Protein AF-R6BHC9-F1 (afdb_monomer_lite)

Radius of gyration: 13.05 Å; chains: 1; bounding box: 27×20×36 Å

Sequence (47 aa):
MVVLNHESNEIRFFTVDYEKGLLYMKGRPIKIDTPNCILISKAGQPD

Structure (mmCIF, N/CA/C/O backbone):
data_AF-R6BHC9-F1
#
_entry.id   AF-R6BHC9-F1
#
loop_
_atom_site.group_PDB
_atom_site.id
_atom_site.type_symbol
_atom_site.label_atom_id
_atom_site.label_alt_id
_atom_site.label_comp_id
_atom_site.label_asym_id
_atom_site.label_entity_id
_atom_site.label_seq_id
_atom_site.pdbx_PDB_ins_code
_atom_site.Cartn_x
_atom_site.Cartn_y
_atom_site.Cartn_z
_atom_sit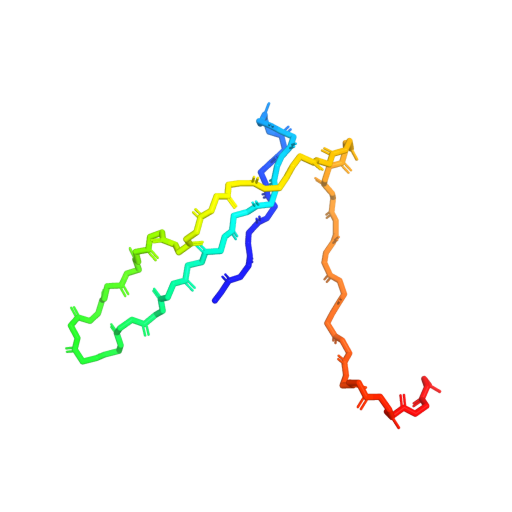e.occupancy
_atom_site.B_iso_or_equiv
_atom_site.auth_seq_id
_atom_site.auth_comp_id
_atom_site.auth_asym_id
_atom_site.auth_atom_id
_atom_site.pdbx_PDB_model_num
ATOM 1 N N . MET A 1 1 ? -5.930 0.182 3.409 1.00 94.50 1 MET A N 1
ATOM 2 C CA . MET A 1 1 ? -5.446 1.370 2.671 1.00 94.50 1 MET A CA 1
ATOM 3 C C . MET A 1 1 ? -4.123 1.036 1.995 1.00 94.50 1 MET A C 1
ATOM 5 O O . MET A 1 1 ? -3.340 0.291 2.581 1.00 94.50 1 MET A O 1
ATOM 9 N N . VAL A 1 2 ? -3.894 1.549 0.785 1.00 96.12 2 VAL A N 1
ATOM 10 C CA . VAL A 1 2 ? -2.646 1.372 0.022 1.00 96.12 2 VAL A CA 1
ATOM 11 C C . VAL A 1 2 ? -2.057 2.752 -0.246 1.00 96.12 2 VAL A C 1
ATOM 13 O O . VAL A 1 2 ? -2.797 3.657 -0.618 1.00 96.12 2 VAL A O 1
ATOM 16 N N . VAL A 1 3 ? -0.755 2.915 -0.022 1.00 95.81 3 VAL A N 1
ATOM 17 C CA . VAL A 1 3 ? -0.034 4.181 -0.208 1.00 95.81 3 VAL A CA 1
ATOM 18 C C . VAL A 1 3 ? 1.155 3.952 -1.128 1.00 95.81 3 VAL A C 1
ATOM 20 O O . VAL A 1 3 ? 1.907 2.995 -0.937 1.00 95.81 3 VAL A O 1
ATOM 23 N N . LEU A 1 4 ? 1.326 4.857 -2.090 1.00 96.12 4 LEU A N 1
ATOM 24 C CA . LEU A 1 4 ? 2.543 5.002 -2.878 1.00 96.12 4 LEU A CA 1
ATOM 25 C C . LEU A 1 4 ? 3.469 6.000 -2.195 1.00 96.12 4 LEU A C 1
ATOM 27 O O . LEU A 1 4 ? 3.062 7.127 -1.922 1.00 96.12 4 LEU A O 1
ATOM 31 N N . ASN A 1 5 ? 4.707 5.592 -1.937 1.00 94.56 5 ASN A N 1
ATOM 32 C CA . ASN A 1 5 ? 5.745 6.488 -1.455 1.00 94.56 5 ASN A CA 1
ATOM 33 C C . ASN A 1 5 ? 6.768 6.742 -2.570 1.00 94.56 5 ASN A C 1
ATOM 35 O O . ASN A 1 5 ? 7.513 5.836 -2.942 1.00 94.56 5 ASN A O 1
ATOM 39 N N . HIS A 1 6 ? 6.784 7.979 -3.076 1.00 93.00 6 HIS A N 1
ATOM 40 C CA . HIS A 1 6 ? 7.691 8.443 -4.129 1.00 93.00 6 HIS A CA 1
ATOM 41 C C . HIS A 1 6 ? 9.154 8.489 -3.689 1.00 93.00 6 HIS A C 1
ATOM 43 O O . HIS A 1 6 ? 10.029 8.093 -4.445 1.00 93.00 6 HIS A O 1
ATOM 49 N N . GLU A 1 7 ? 9.430 8.912 -2.457 1.00 93.75 7 GLU A N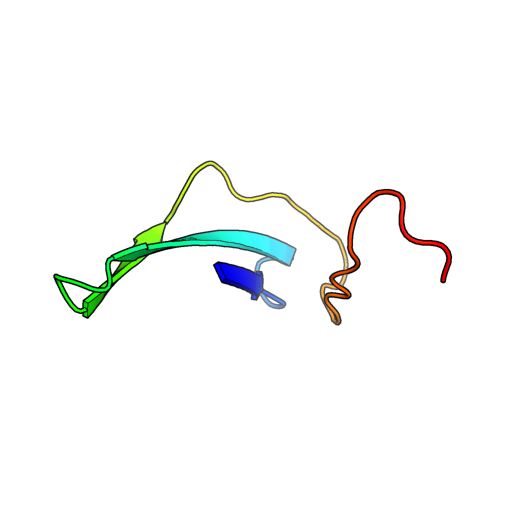 1
ATOM 50 C CA . GLU A 1 7 ? 10.802 9.055 -1.964 1.00 93.75 7 GLU A CA 1
ATOM 51 C C . GLU A 1 7 ? 11.477 7.692 -1.763 1.00 93.75 7 GLU A C 1
ATOM 53 O O . GLU A 1 7 ? 12.640 7.504 -2.109 1.00 93.75 7 GLU A O 1
ATOM 58 N N . SER A 1 8 ? 10.740 6.712 -1.229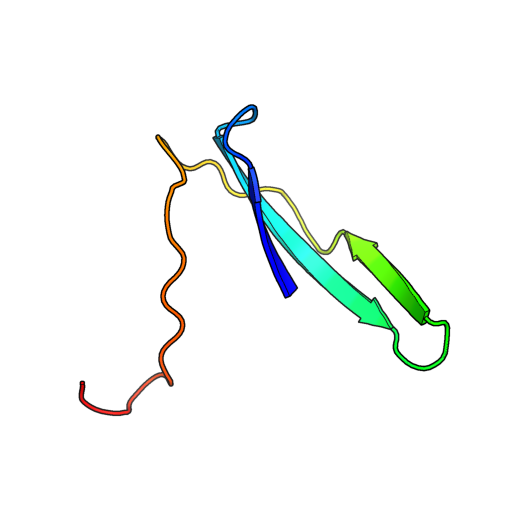 1.00 94.62 8 SER A N 1
ATOM 59 C CA . SER A 1 8 ? 11.288 5.384 -0.929 1.00 94.62 8 SER A CA 1
ATOM 60 C C . SER A 1 8 ? 11.040 4.334 -2.015 1.00 94.62 8 SER A C 1
ATOM 62 O O . SER A 1 8 ? 11.448 3.177 -1.833 1.00 94.62 8 SER A O 1
ATOM 64 N N . ASN A 1 9 ? 10.409 4.717 -3.133 1.00 96.69 9 ASN A N 1
ATOM 65 C CA . ASN A 1 9 ? 10.073 3.836 -4.255 1.00 96.69 9 ASN A CA 1
ATOM 66 C C . ASN A 1 9 ? 9.370 2.552 -3.786 1.00 96.69 9 ASN A C 1
ATOM 68 O O . ASN A 1 9 ? 9.801 1.427 -4.063 1.00 96.69 9 ASN A O 1
ATOM 72 N N . GLU A 1 10 ? 8.320 2.703 -2.974 1.00 96.88 10 GLU A N 1
ATOM 73 C CA . GLU A 1 10 ? 7.625 1.550 -2.409 1.00 96.88 10 GLU A CA 1
ATOM 74 C C . GLU A 1 10 ? 6.120 1.748 -2.207 1.00 96.88 10 GLU A C 1
ATOM 76 O O . GLU A 1 10 ? 5.619 2.847 -1.973 1.00 96.88 10 GLU A O 1
ATOM 81 N N . ILE A 1 11 ? 5.403 0.630 -2.244 1.00 97.50 11 ILE A N 1
ATOM 82 C CA . ILE A 1 11 ? 4.008 0.507 -1.844 1.00 97.50 11 ILE A CA 1
ATOM 83 C C . ILE A 1 11 ? 3.963 0.050 -0.385 1.00 97.50 11 ILE A C 1
ATOM 85 O O . ILE A 1 11 ? 4.613 -0.930 0.003 1.00 97.50 11 ILE A O 1
ATOM 89 N N . ARG A 1 12 ? 3.149 0.732 0.423 1.00 96.81 12 ARG A N 1
ATOM 90 C CA . ARG A 1 12 ? 2.851 0.372 1.814 1.00 96.81 12 ARG A CA 1
ATOM 91 C C . ARG A 1 12 ? 1.376 0.033 1.974 1.00 96.81 12 ARG A C 1
ATOM 93 O O . ARG A 1 12 ? 0.503 0.708 1.430 1.00 96.81 12 ARG A O 1
ATOM 100 N N . PHE A 1 13 ? 1.105 -0.986 2.782 1.00 97.44 13 PHE A N 1
ATOM 101 C CA . PHE A 1 13 ? -0.248 -1.362 3.172 1.00 97.44 13 PHE A CA 1
ATOM 102 C C . PHE A 1 13 ? -0.484 -0.990 4.627 1.00 97.44 13 PHE A C 1
ATOM 104 O O . PHE A 1 13 ? 0.380 -1.185 5.483 1.00 97.44 13 PHE A O 1
ATOM 111 N N . PHE A 1 14 ? -1.683 -0.491 4.901 1.00 97.75 14 PHE A N 1
ATOM 112 C CA . PHE A 1 14 ? -2.135 -0.169 6.247 1.00 97.75 14 PHE A CA 1
ATOM 113 C C . PHE A 1 14 ? -3.486 -0.820 6.511 1.00 97.75 14 PHE A C 1
ATOM 115 O O . PHE A 1 14 ? -4.386 -0.783 5.656 1.00 97.75 14 PHE A O 1
ATOM 122 N N . THR A 1 15 ? -3.625 -1.386 7.705 1.00 97.69 15 THR A N 1
ATOM 123 C CA . THR A 1 15 ? -4.930 -1.736 8.263 1.00 97.69 15 THR A CA 1
ATOM 124 C C . THR A 1 15 ? -5.548 -0.481 8.868 1.00 97.69 15 THR A C 1
ATOM 126 O O . THR A 1 15 ? -4.852 0.297 9.521 1.00 97.69 15 THR A O 1
ATOM 129 N N . VAL A 1 16 ? -6.844 -0.293 8.625 1.00 97.31 16 VAL A N 1
ATOM 130 C CA . VAL A 1 16 ? -7.640 0.765 9.250 1.00 97.31 16 VAL A CA 1
ATOM 131 C C . VAL A 1 16 ? -8.406 0.134 10.403 1.00 97.31 16 VAL A C 1
ATOM 133 O O . VAL A 1 16 ? -9.238 -0.742 10.173 1.00 97.31 16 VAL A O 1
ATOM 136 N N . ASP A 1 17 ? -8.092 0.542 11.626 1.00 97.31 17 ASP A N 1
ATOM 137 C CA . ASP A 1 17 ? -8.864 0.202 12.819 1.00 97.31 17 ASP A CA 1
ATOM 138 C C . ASP A 1 17 ? -9.816 1.367 13.101 1.00 97.31 17 ASP A C 1
ATOM 140 O O . ASP A 1 17 ? -9.410 2.406 13.624 1.00 97.31 17 ASP A O 1
ATOM 144 N N . TYR A 1 18 ? -11.074 1.216 12.682 1.00 96.44 18 TYR A N 1
ATOM 145 C CA . TYR A 1 18 ? -12.091 2.260 12.819 1.00 96.44 18 TYR A CA 1
ATOM 146 C C . TYR A 1 18 ? -12.562 2.448 14.259 1.00 96.44 18 TYR A C 1
ATOM 148 O O . TYR A 1 18 ? -12.946 3.555 14.622 1.00 96.44 18 TYR A O 1
ATOM 156 N N . GLU A 1 19 ? -12.515 1.400 15.081 1.00 98.19 19 GLU A N 1
ATOM 157 C CA . GLU A 1 19 ? -12.925 1.482 16.484 1.00 98.19 19 GLU A CA 1
ATOM 158 C C . GLU A 1 19 ? -11.936 2.325 17.284 1.00 98.19 19 GLU A C 1
ATOM 160 O O . GLU A 1 19 ? -12.329 3.150 18.106 1.00 98.19 19 GLU A O 1
ATOM 165 N N . LYS A 1 20 ? -10.639 2.149 17.014 1.00 97.56 20 LYS A N 1
ATOM 166 C CA . LYS A 1 20 ? -9.567 2.885 17.696 1.00 97.56 20 LYS A CA 1
ATOM 167 C C . LYS A 1 20 ? -9.147 4.161 16.973 1.00 97.56 20 LYS A C 1
ATOM 169 O O . LYS A 1 20 ? -8.358 4.925 17.521 1.00 97.56 20 LYS A O 1
ATOM 174 N N . GLY A 1 21 ? -9.627 4.384 15.751 1.00 97.25 21 GLY A N 1
ATOM 175 C CA . GLY A 1 21 ? -9.223 5.516 14.916 1.00 97.25 21 GLY A CA 1
ATOM 176 C C . GLY A 1 21 ? -7.746 5.473 14.510 1.00 97.25 21 GLY A C 1
ATOM 177 O O . GLY A 1 21 ? -7.109 6.518 14.406 1.00 97.25 21 GLY A O 1
ATOM 178 N N . LEU A 1 22 ? -7.179 4.276 14.311 1.00 97.62 22 LEU A N 1
ATOM 179 C CA . LEU A 1 22 ? -5.751 4.081 14.042 1.00 97.62 22 LEU A CA 1
ATOM 180 C C . LEU A 1 22 ? -5.486 3.528 12.640 1.00 97.62 22 LEU A C 1
ATOM 182 O O . LEU A 1 22 ? -6.227 2.703 12.104 1.00 97.62 22 LEU A O 1
ATOM 186 N N . LEU A 1 23 ? -4.344 3.933 12.086 1.00 97.50 23 LEU A N 1
ATOM 187 C CA . LEU A 1 23 ? -3.741 3.338 10.899 1.00 97.50 23 LEU A CA 1
ATOM 188 C C . LEU A 1 23 ? -2.428 2.686 11.311 1.00 97.50 23 LEU A C 1
ATOM 190 O O . LEU A 1 23 ? -1.539 3.361 11.825 1.00 97.50 23 LEU A O 1
ATOM 194 N N . TYR A 1 24 ? -2.279 1.389 11.066 1.00 96.69 24 TYR A N 1
ATOM 195 C CA . TYR A 1 24 ? -1.030 0.691 11.362 1.00 96.69 24 TYR A CA 1
ATOM 196 C C . TYR A 1 24 ? -0.539 -0.119 10.168 1.00 96.69 24 TYR A C 1
ATOM 198 O O . TYR A 1 24 ? -1.323 -0.641 9.370 1.00 96.69 24 TYR A O 1
ATOM 206 N N . MET A 1 25 ? 0.787 -0.180 10.026 1.00 96.25 25 MET A N 1
ATOM 207 C CA . MET A 1 25 ? 1.447 -0.847 8.906 1.00 96.25 25 MET A CA 1
ATOM 208 C C . MET A 1 25 ? 1.135 -2.344 8.898 1.00 96.25 25 MET A C 1
ATOM 210 O O . MET A 1 25 ? 1.217 -3.021 9.923 1.00 96.25 25 MET A O 1
ATOM 214 N N . LYS A 1 26 ? 0.814 -2.867 7.715 1.00 96.31 26 LYS A N 1
ATOM 215 C CA . LYS A 1 26 ? 0.516 -4.277 7.477 1.00 96.31 26 LYS A CA 1
ATOM 216 C C . LYS A 1 26 ? 1.509 -4.851 6.473 1.00 96.31 26 LYS A C 1
ATOM 218 O O . LYS A 1 26 ? 1.504 -4.479 5.305 1.00 96.31 26 LYS A O 1
ATOM 223 N N . GLY A 1 27 ? 2.294 -5.831 6.910 1.00 94.94 27 GLY A N 1
ATOM 224 C CA . GLY A 1 27 ? 3.210 -6.562 6.034 1.00 94.94 27 GLY A CA 1
ATOM 225 C C . GLY A 1 27 ? 4.454 -5.769 5.620 1.00 94.94 27 GLY A C 1
ATOM 226 O O . GLY A 1 27 ? 4.743 -4.693 6.143 1.00 94.94 27 GLY A O 1
ATOM 227 N N . ARG A 1 28 ? 5.229 -6.356 4.700 1.00 95.94 28 ARG A N 1
ATOM 228 C CA . ARG A 1 28 ? 6.478 -5.772 4.192 1.00 95.94 28 ARG A CA 1
ATOM 229 C C . ARG A 1 28 ? 6.209 -4.769 3.059 1.00 95.94 28 ARG A C 1
ATOM 231 O O . ARG A 1 28 ? 5.246 -4.964 2.317 1.00 95.94 28 ARG A O 1
ATOM 238 N N . PRO A 1 29 ? 7.052 -3.729 2.901 1.00 95.62 29 PRO A N 1
ATOM 239 C CA . PRO A 1 29 ? 6.994 -2.850 1.735 1.00 95.62 29 PRO A CA 1
ATOM 240 C C . PRO A 1 29 ? 7.220 -3.629 0.442 1.00 95.62 29 PRO A C 1
ATOM 242 O O . PRO A 1 29 ? 8.018 -4.568 0.414 1.00 95.62 29 PRO A O 1
ATOM 245 N N . ILE A 1 30 ? 6.563 -3.194 -0.630 1.00 97.06 30 ILE A N 1
ATOM 246 C CA . ILE A 1 30 ? 6.801 -3.702 -1.984 1.00 97.06 30 ILE A CA 1
ATOM 247 C C . ILE A 1 30 ? 7.540 -2.622 -2.762 1.00 97.06 30 ILE A C 1
ATOM 249 O O . ILE A 1 30 ? 7.023 -1.517 -2.890 1.00 97.06 30 ILE A O 1
ATOM 253 N N . LYS A 1 31 ? 8.736 -2.917 -3.273 1.00 97.00 31 LYS A N 1
ATOM 254 C CA . LYS A 1 31 ? 9.489 -1.959 -4.091 1.00 97.00 31 LYS A CA 1
ATOM 255 C C . LYS A 1 31 ? 8.861 -1.814 -5.475 1.00 97.00 31 LYS A C 1
ATOM 257 O O . LYS A 1 31 ? 8.459 -2.806 -6.076 1.00 97.00 31 LYS A O 1
ATOM 262 N N . ILE A 1 32 ? 8.792 -0.580 -5.957 1.00 94.62 32 ILE A N 1
ATOM 263 C CA . ILE A 1 32 ? 8.318 -0.230 -7.294 1.00 94.62 32 ILE A CA 1
ATOM 264 C C . ILE A 1 32 ? 9.067 1.008 -7.773 1.00 94.62 32 ILE A C 1
ATOM 266 O O . ILE A 1 32 ? 9.288 1.936 -6.999 1.00 94.62 32 ILE A O 1
ATOM 270 N N . ASP A 1 33 ? 9.461 1.016 -9.040 1.00 92.88 33 ASP A N 1
ATOM 271 C CA . ASP A 1 33 ? 10.132 2.172 -9.620 1.00 92.88 33 ASP A CA 1
ATOM 272 C C . ASP A 1 33 ? 9.110 3.245 -10.019 1.00 92.88 33 ASP A C 1
ATOM 274 O O . ASP A 1 33 ? 8.077 2.941 -10.619 1.00 92.88 33 ASP A O 1
ATOM 278 N N . THR A 1 34 ? 9.388 4.505 -9.683 1.00 90.81 34 THR A N 1
ATOM 279 C CA . THR A 1 34 ? 8.548 5.681 -9.990 1.00 90.81 34 THR A CA 1
ATOM 280 C C . THR A 1 34 ? 7.056 5.535 -9.622 1.00 90.81 34 THR A C 1
ATOM 282 O O . THR A 1 34 ? 6.175 5.518 -10.488 1.00 90.81 34 THR A O 1
ATOM 285 N N . PRO A 1 35 ? 6.709 5.438 -8.329 1.00 91.19 35 PRO A N 1
ATOM 286 C CA . PRO A 1 35 ? 5.321 5.272 -7.925 1.00 91.19 35 PRO A CA 1
ATOM 287 C C . PRO A 1 35 ? 4.535 6.581 -8.089 1.00 91.19 35 PRO A C 1
ATOM 289 O O . PRO A 1 35 ? 4.800 7.563 -7.398 1.00 91.19 35 PRO A O 1
ATOM 292 N N . ASN A 1 36 ? 3.546 6.574 -8.991 1.00 91.81 36 ASN A N 1
ATOM 293 C CA . ASN A 1 36 ? 2.765 7.768 -9.350 1.00 91.81 36 ASN A CA 1
ATOM 294 C C . ASN A 1 36 ? 1.238 7.595 -9.237 1.00 91.81 36 ASN A C 1
ATOM 296 O O . ASN A 1 36 ? 0.543 8.552 -8.909 1.00 91.81 36 ASN A O 1
ATOM 300 N N . CYS A 1 37 ? 0.693 6.404 -9.515 1.00 93.81 37 CYS A N 1
ATOM 301 C CA . CYS A 1 37 ? -0.756 6.179 -9.568 1.00 93.81 37 CYS A CA 1
ATOM 302 C C . CYS A 1 37 ? -1.147 4.772 -9.084 1.00 93.81 37 CYS A C 1
ATOM 304 O O . CYS A 1 37 ? -0.449 3.801 -9.376 1.00 93.81 37 CYS A O 1
ATOM 306 N N . ILE A 1 38 ? -2.270 4.664 -8.362 1.00 93.88 38 ILE A N 1
ATOM 307 C CA . ILE A 1 38 ? -2.925 3.391 -8.022 1.00 93.88 38 ILE A CA 1
ATOM 308 C C . ILE A 1 38 ? -4.290 3.363 -8.711 1.00 93.88 38 ILE A C 1
ATOM 310 O O . ILE A 1 38 ? -5.137 4.209 -8.430 1.00 93.88 38 ILE A O 1
ATOM 314 N N . LEU A 1 39 ? -4.526 2.340 -9.533 1.00 93.44 39 LEU A N 1
ATOM 315 C CA . LEU A 1 39 ? -5.854 1.980 -10.025 1.00 93.44 39 LEU A CA 1
ATOM 316 C C . LEU A 1 39 ? -6.341 0.737 -9.273 1.00 93.44 39 LEU A C 1
ATOM 318 O O . LEU A 1 39 ? -5.644 -0.275 -9.226 1.00 93.44 39 LEU A O 1
ATOM 322 N N . ILE A 1 40 ? -7.532 0.812 -8.681 1.00 92.88 40 ILE A N 1
ATOM 323 C CA . ILE A 1 40 ? -8.174 -0.322 -8.008 1.00 92.88 40 ILE A CA 1
ATOM 324 C C . ILE A 1 40 ? -9.404 -0.704 -8.826 1.00 92.88 40 ILE A C 1
ATOM 326 O O .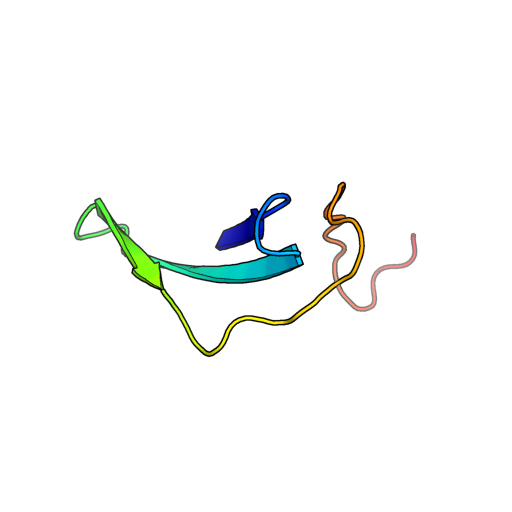 ILE A 1 40 ? -10.328 0.094 -8.947 1.00 92.88 40 ILE A O 1
ATOM 330 N N . SER A 1 41 ? -9.413 -1.928 -9.351 1.00 91.88 41 SER A N 1
ATOM 331 C CA . SER A 1 41 ? -10.563 -2.517 -10.042 1.00 91.88 41 SER A CA 1
ATOM 332 C C . SER A 1 41 ? -11.017 -3.791 -9.331 1.00 91.88 41 SER A C 1
ATOM 334 O O . SER A 1 41 ? -10.254 -4.427 -8.594 1.00 91.88 41 SER A O 1
ATOM 336 N N . LYS A 1 42 ? -12.285 -4.159 -9.521 1.00 94.25 42 LYS A N 1
ATOM 337 C CA . LYS A 1 42 ? -12.836 -5.402 -8.986 1.00 94.25 42 LYS A CA 1
ATOM 338 C C . LYS A 1 42 ? -12.330 -6.567 -9.831 1.00 94.25 42 LYS A C 1
ATOM 340 O O . LYS A 1 42 ? -12.582 -6.630 -11.028 1.00 94.25 42 LYS A O 1
ATOM 345 N N . ALA A 1 43 ? -11.659 -7.522 -9.193 1.00 90.81 43 ALA A N 1
ATOM 346 C CA . ALA A 1 43 ? -11.190 -8.717 -9.884 1.00 90.81 43 ALA A CA 1
ATOM 347 C C . ALA A 1 43 ? -12.361 -9.466 -10.550 1.00 90.81 43 ALA A C 1
ATOM 349 O O . ALA A 1 43 ?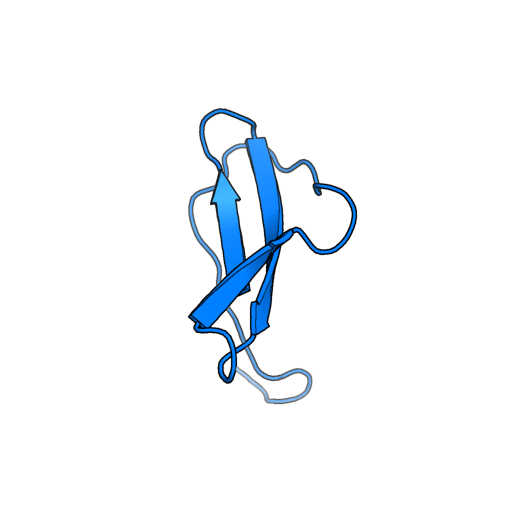 -13.369 -9.757 -9.901 1.00 90.81 43 ALA A O 1
ATOM 350 N N . GLY A 1 44 ? -12.212 -9.778 -11.839 1.00 89.19 44 GLY A N 1
ATOM 351 C CA . GLY A 1 44 ? -13.205 -10.513 -12.627 1.00 89.19 44 GLY A CA 1
ATOM 352 C C . GLY A 1 44 ? -14.370 -9.676 -13.166 1.00 89.19 44 GLY A C 1
ATOM 353 O O . GLY A 1 44 ? -15.261 -10.244 -13.792 1.00 89.19 44 GLY A O 1
ATOM 354 N N . GLN A 1 45 ? -14.387 -8.360 -12.948 1.00 83.75 45 GLN A N 1
ATOM 355 C CA . GLN A 1 45 ? -15.298 -7.462 -13.655 1.00 83.75 45 GLN A CA 1
ATOM 356 C C . GLN A 1 45 ? -14.595 -6.954 -14.926 1.00 83.75 45 GLN A C 1
ATOM 358 O O . GLN A 1 45 ? -13.453 -6.514 -14.808 1.00 83.75 45 GLN A O 1
ATOM 363 N N . PRO A 1 46 ? -15.207 -7.065 -16.123 1.00 76.12 46 PRO A N 1
ATOM 364 C CA . PRO A 1 46 ? -14.623 -6.497 -17.335 1.00 76.12 46 PRO A CA 1
ATOM 365 C C . PRO A 1 46 ? -14.543 -4.971 -17.216 1.00 76.12 46 PRO A C 1
ATOM 367 O O . PRO A 1 46 ? -15.416 -4.364 -16.586 1.00 76.12 46 PRO A O 1
ATOM 370 N N . ASP A 1 47 ? -13.479 -4.411 -17.793 1.00 69.38 47 ASP A N 1
ATOM 371 C CA . ASP A 1 47 ? -13.190 -2.971 -17.812 1.00 69.38 47 ASP A CA 1
ATOM 372 C C . ASP A 1 47 ? -14.239 -2.163 -18.596 1.00 69.38 47 ASP A C 1
ATOM 374 O O . ASP A 1 47 ? -14.730 -2.664 -19.639 1.00 69.38 47 ASP A O 1
#

pLDDT: mean 94.02, std 5.3, range [69.38, 98.19]

Secondary structure (DSSP, 8-state):
-EEEETTTTEEEEEEEETTTTEEEE-S--EE-SS--------TTS--

Foldseek 3Di:
DWDQDQVQQWIWDWDQ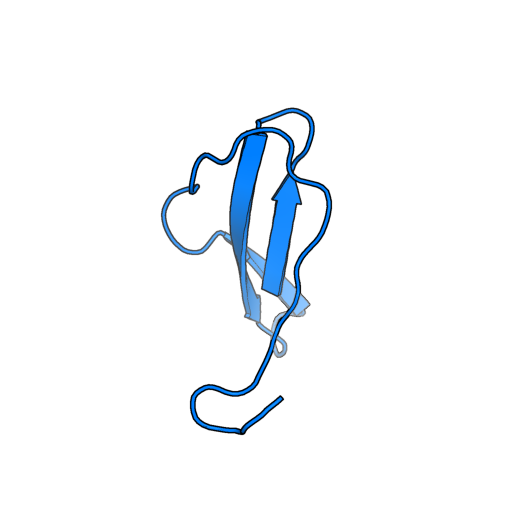DPVVRDTDTDDDTDHHPRDDDDDDDDPPDDD